Protein AF-A0A1K0FEZ1-F1 (afdb_monomer)

Radius of gyration: 11.81 Å; Cα contacts (8 Å, |Δi|>4): 68; chains: 1; bounding box: 26×23×28 Å

Structure (mmCIF, N/CA/C/O backbone):
data_AF-A0A1K0FEZ1-F1
#
_entry.id   AF-A0A1K0FEZ1-F1
#
loop_
_atom_site.group_PDB
_atom_site.id
_atom_site.type_symbol
_atom_site.label_atom_id
_atom_site.label_alt_id
_atom_site.label_comp_id
_atom_site.label_asym_id
_atom_site.label_entity_id
_atom_site.label_seq_id
_atom_site.pdbx_PDB_ins_code
_atom_site.Cartn_x
_atom_site.Cartn_y
_atom_site.Cartn_z
_atom_site.occupancy
_atom_site.B_iso_or_equiv
_atom_site.auth_seq_id
_atom_site.auth_comp_id
_atom_site.auth_asym_id
_atom_site.auth_atom_id
_atom_site.pdbx_PDB_model_num
ATOM 1 N N . MET A 1 1 ? -4.930 -3.835 7.446 1.00 84.56 1 MET A N 1
ATOM 2 C CA . MET A 1 1 ? -3.564 -4.203 6.992 1.00 84.56 1 MET A CA 1
ATOM 3 C C . MET A 1 1 ? -3.280 -3.492 5.675 1.00 84.56 1 MET A C 1
ATOM 5 O O . MET A 1 1 ? -4.162 -3.488 4.828 1.00 84.56 1 MET A O 1
ATOM 9 N N . LEU A 1 2 ? -2.101 -2.886 5.493 1.00 84.38 2 LEU A N 1
ATOM 10 C CA . LEU A 1 2 ? -1.771 -2.122 4.281 1.00 84.38 2 LEU A CA 1
ATOM 11 C C . LEU A 1 2 ? -0.812 -2.905 3.369 1.00 84.38 2 LEU A C 1
ATOM 13 O O . LEU A 1 2 ? 0.277 -3.286 3.789 1.00 84.38 2 LEU A O 1
ATOM 17 N N . LEU A 1 3 ? -1.223 -3.133 2.119 1.00 86.38 3 LEU A N 1
ATOM 18 C CA . LEU A 1 3 ? -0.462 -3.823 1.076 1.00 86.38 3 LEU A CA 1
ATOM 19 C C . LEU A 1 3 ? 0.110 -2.809 0.078 1.00 86.38 3 LEU A C 1
ATOM 21 O O . LEU A 1 3 ? -0.588 -2.322 -0.819 1.00 86.38 3 LEU A O 1
ATOM 25 N N . ILE A 1 4 ? 1.398 -2.504 0.217 1.00 84.56 4 ILE A N 1
ATOM 26 C CA . ILE A 1 4 ? 2.088 -1.505 -0.605 1.00 84.56 4 ILE A CA 1
ATOM 27 C C . ILE A 1 4 ? 2.833 -2.196 -1.743 1.00 84.56 4 ILE A C 1
ATOM 29 O O . ILE A 1 4 ? 3.539 -3.181 -1.544 1.00 84.56 4 ILE A O 1
ATOM 33 N N . GLY A 1 5 ? 2.696 -1.661 -2.951 1.00 82.75 5 GLY A N 1
ATOM 34 C CA . GLY A 1 5 ? 3.387 -2.182 -4.123 1.00 82.75 5 GLY A CA 1
ATOM 35 C C . GLY A 1 5 ? 3.661 -1.081 -5.130 1.00 82.75 5 GLY A C 1
ATOM 36 O O . GLY A 1 5 ? 2.861 -0.163 -5.275 1.00 82.75 5 GLY A O 1
ATOM 37 N N . GLY A 1 6 ? 4.789 -1.176 -5.819 1.00 83.00 6 GLY A N 1
ATOM 38 C CA . GLY A 1 6 ? 5.134 -0.296 -6.930 1.00 83.00 6 GLY A CA 1
ATOM 39 C C . GLY A 1 6 ? 4.540 -0.774 -8.257 1.00 83.00 6 GLY A C 1
ATOM 40 O O . GLY A 1 6 ? 4.470 -1.976 -8.502 1.00 83.00 6 GLY A O 1
ATOM 41 N N . ASP A 1 7 ? 4.137 0.153 -9.119 1.00 75.81 7 ASP A N 1
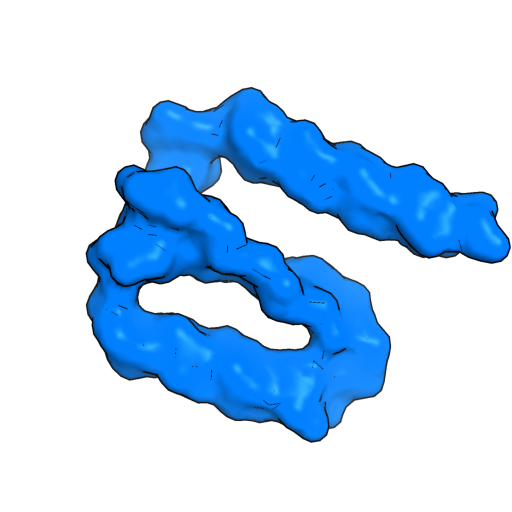ATOM 42 C CA . ASP A 1 7 ? 3.604 -0.120 -10.463 1.00 75.81 7 ASP A CA 1
ATOM 43 C C . ASP A 1 7 ? 4.686 -0.470 -11.503 1.00 75.81 7 ASP A C 1
ATOM 45 O O . ASP A 1 7 ? 4.378 -1.043 -12.544 1.00 75.81 7 ASP A O 1
ATOM 49 N N . ARG A 1 8 ? 5.963 -0.179 -11.214 1.00 79.56 8 ARG A N 1
ATOM 50 C CA . ARG A 1 8 ? 7.122 -0.661 -11.988 1.00 79.56 8 ARG A CA 1
ATOM 51 C C . ARG A 1 8 ? 7.655 -2.005 -11.493 1.00 79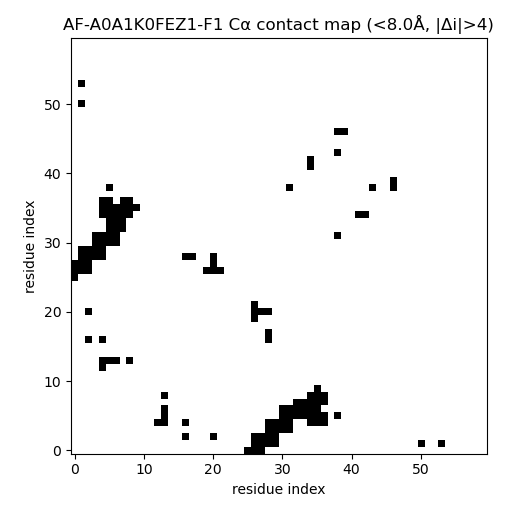.56 8 ARG A C 1
ATOM 53 O O . ARG A 1 8 ? 8.666 -2.489 -12.002 1.00 79.56 8 ARG A O 1
ATOM 60 N N . SER A 1 9 ? 7.036 -2.592 -10.471 1.00 75.62 9 SER A N 1
ATOM 61 C CA . SER A 1 9 ? 7.371 -3.947 -10.039 1.00 75.62 9 SER A CA 1
ATOM 62 C C . SER A 1 9 ? 6.905 -4.970 -11.083 1.00 75.62 9 SER A C 1
ATOM 64 O O . SER A 1 9 ? 5.929 -4.720 -11.791 1.00 75.62 9 SER A O 1
ATOM 66 N N . PRO A 1 10 ? 7.564 -6.139 -11.183 1.00 78.19 10 PRO A N 1
ATOM 67 C CA . PRO A 1 10 ? 7.102 -7.226 -12.039 1.00 78.19 10 PRO A CA 1
ATOM 68 C C . PRO A 1 10 ? 5.608 -7.524 -11.850 1.00 78.19 10 PRO A C 1
ATOM 70 O O . PRO A 1 10 ? 5.141 -7.645 -10.718 1.00 78.19 10 PRO A O 1
ATOM 73 N N . ARG A 1 11 ? 4.872 -7.688 -12.958 1.00 77.12 11 ARG A N 1
ATOM 74 C CA . ARG A 1 11 ? 3.405 -7.862 -12.976 1.00 77.12 11 ARG A CA 1
ATOM 75 C C . ARG A 1 11 ? 2.903 -8.938 -12.004 1.00 77.12 11 ARG A C 1
ATOM 77 O O . ARG A 1 11 ? 1.933 -8.710 -11.289 1.00 77.12 11 ARG A O 1
ATOM 84 N N . HIS A 1 12 ? 3.621 -10.057 -11.907 1.00 76.00 12 HIS A N 1
ATOM 85 C CA . HIS A 1 12 ? 3.276 -11.167 -11.015 1.00 76.00 12 HIS A CA 1
ATOM 86 C C . HIS A 1 12 ? 3.297 -10.793 -9.519 1.00 76.00 12 HIS A C 1
ATOM 88 O O . HIS A 1 12 ? 2.651 -11.456 -8.712 1.00 76.00 12 HIS A O 1
ATOM 94 N N . LEU A 1 13 ? 4.030 -9.746 -9.115 1.00 78.88 13 LEU A N 1
ATOM 95 C CA . LEU A 1 13 ? 3.996 -9.235 -7.740 1.00 78.88 13 LEU A CA 1
ATOM 96 C C . LEU A 1 13 ? 2.733 -8.414 -7.475 1.00 78.88 13 LEU A C 1
ATOM 98 O O . LEU A 1 13 ? 2.175 -8.515 -6.387 1.00 78.88 13 LEU A O 1
ATOM 102 N N . GLY A 1 14 ? 2.261 -7.648 -8.463 1.00 81.44 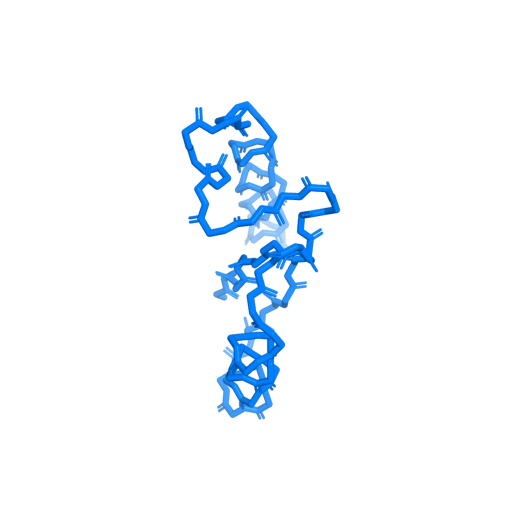14 GLY A N 1
ATOM 103 C CA . GLY A 1 14 ? 0.967 -6.966 -8.386 1.00 81.44 14 GLY A CA 1
ATOM 104 C C . GLY A 1 14 ? -0.170 -7.972 -8.220 1.00 81.44 14 GLY A C 1
ATOM 105 O O . GLY A 1 14 ? -0.906 -7.900 -7.245 1.00 81.44 14 GLY A O 1
ATOM 106 N N . GLU A 1 15 ? -0.202 -8.994 -9.077 1.00 85.44 15 GLU A N 1
ATOM 107 C CA . GLU A 1 15 ? -1.229 -10.046 -9.058 1.00 85.44 15 GLU A CA 1
ATOM 108 C C . GLU A 1 15 ? -1.275 -10.812 -7.723 1.00 85.44 15 GLU A C 1
ATOM 110 O O . GLU A 1 15 ? -2.350 -11.161 -7.237 1.00 85.44 15 GLU A O 1
ATOM 115 N N . ARG A 1 16 ? -0.119 -11.039 -7.084 1.00 87.31 16 ARG A N 1
ATOM 116 C CA . ARG A 1 16 ? -0.049 -11.653 -5.746 1.00 87.31 16 ARG A CA 1
ATOM 117 C C . ARG A 1 16 ? -0.602 -10.745 -4.651 1.00 87.31 16 ARG A C 1
ATOM 119 O O . ARG A 1 16 ? -1.278 -11.239 -3.753 1.00 87.31 16 ARG A O 1
ATOM 126 N N . LEU A 1 17 ? -0.323 -9.442 -4.706 1.00 85.44 17 LEU A N 1
ATOM 127 C CA . LEU A 1 17 ? -0.884 -8.482 -3.750 1.00 85.44 17 LEU A CA 1
ATOM 128 C C . LEU A 1 17 ? -2.401 -8.357 -3.920 1.00 85.44 17 LEU A C 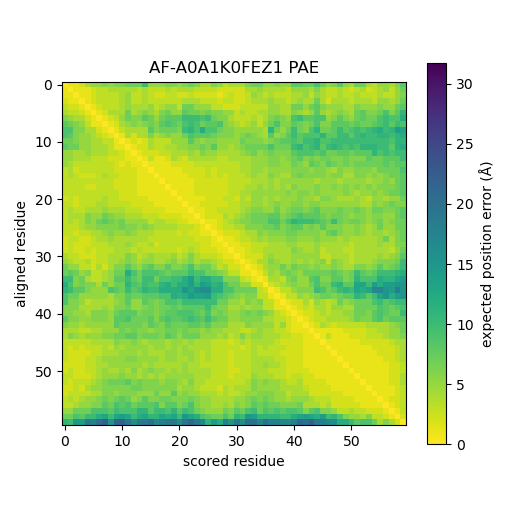1
ATOM 130 O O . LEU A 1 17 ? -3.113 -8.315 -2.921 1.00 85.44 17 LEU A O 1
ATOM 134 N N . ASP A 1 18 ? -2.889 -8.384 -5.159 1.00 86.38 18 ASP A N 1
ATOM 135 C CA . ASP A 1 18 ? -4.322 -8.354 -5.462 1.00 86.38 18 ASP A CA 1
ATOM 136 C C . ASP A 1 18 ? -5.017 -9.637 -4.974 1.00 86.38 18 ASP A C 1
ATOM 138 O O . ASP A 1 18 ? -6.121 -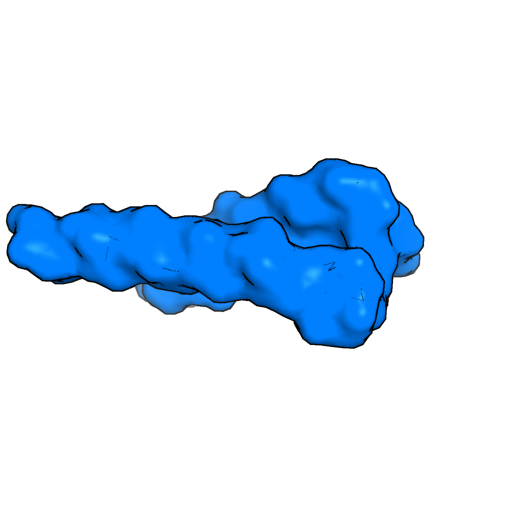9.599 -4.431 1.00 86.38 18 ASP A O 1
ATOM 142 N N . ALA A 1 19 ? -4.362 -10.795 -5.116 1.00 89.19 19 ALA A N 1
ATOM 143 C CA . ALA A 1 19 ? -4.864 -12.054 -4.569 1.00 89.19 19 ALA A CA 1
ATOM 144 C C . ALA A 1 19 ? -4.934 -12.031 -3.032 1.00 89.19 19 ALA A C 1
ATOM 146 O O . ALA A 1 19 ? -5.909 -12.518 -2.461 1.00 89.19 19 ALA A O 1
ATOM 147 N N . LEU A 1 20 ? -3.936 -11.441 -2.364 1.00 86.25 20 LEU A N 1
ATOM 148 C CA . LEU A 1 20 ? -3.917 -11.291 -0.906 1.00 86.25 20 LEU A CA 1
ATOM 149 C C . LEU A 1 20 ? -4.998 -10.332 -0.402 1.00 86.25 20 LEU A C 1
ATOM 151 O O . LEU A 1 20 ? -5.640 -10.624 0.604 1.00 86.25 20 LEU A O 1
ATOM 155 N N . GLU A 1 21 ? -5.239 -9.222 -1.100 1.00 89.38 21 GLU A N 1
ATOM 156 C CA . GLU A 1 21 ? -6.305 -8.278 -0.746 1.00 89.38 21 GLU A CA 1
ATOM 157 C C . GLU A 1 21 ? -7.685 -8.951 -0.717 1.00 89.38 21 GLU A C 1
ATOM 159 O O . GLU A 1 21 ? -8.483 -8.681 0.174 1.00 89.38 21 GLU A O 1
ATOM 164 N N . ARG A 1 22 ? -7.950 -9.883 -1.641 1.00 90.00 22 ARG A N 1
ATOM 165 C CA . ARG A 1 22 ? -9.244 -10.582 -1.731 1.00 90.00 22 ARG A CA 1
ATOM 166 C C . ARG A 1 22 ? -9.522 -11.548 -0.583 1.00 90.00 22 ARG A C 1
ATOM 168 O O . ARG A 1 22 ? -10.684 -11.849 -0.329 1.00 90.00 22 ARG A O 1
ATOM 175 N N . VAL A 1 23 ? -8.483 -12.078 0.059 1.00 93.94 23 VAL A N 1
ATOM 176 C CA . VAL A 1 23 ? -8.627 -13.126 1.087 1.00 93.94 23 VAL A CA 1
ATOM 177 C C . VAL A 1 23 ? -8.380 -12.615 2.501 1.00 93.94 23 VAL A C 1
ATOM 179 O O . VAL A 1 23 ? -8.819 -13.242 3.462 1.00 93.94 23 VAL A O 1
ATOM 182 N N . LEU A 1 24 ? -7.682 -11.488 2.649 1.00 88.38 24 LEU A N 1
ATOM 183 C CA . LEU A 1 24 ? -7.361 -10.927 3.952 1.00 88.38 24 LEU A CA 1
ATOM 184 C C . LEU A 1 24 ? -8.451 -9.946 4.408 1.00 88.38 24 LEU A C 1
ATOM 186 O O . LEU A 1 24 ? -8.717 -8.954 3.725 1.00 88.38 24 LEU A O 1
ATOM 190 N N . PRO A 1 25 ? -9.056 -10.152 5.590 1.00 85.19 25 PRO A N 1
ATOM 191 C CA . PRO A 1 25 ? -10.047 -9.222 6.105 1.00 85.19 25 PRO A CA 1
ATOM 192 C C . PRO A 1 25 ? -9.400 -7.858 6.368 1.00 85.19 25 PRO A C 1
ATOM 194 O O . PRO A 1 25 ? -8.364 -7.760 7.029 1.00 85.19 25 PRO A O 1
ATOM 197 N N . ARG A 1 26 ? -10.037 -6.788 5.871 1.00 83.62 26 ARG A N 1
ATOM 198 C CA . ARG A 1 26 ? -9.587 -5.392 6.053 1.00 83.62 26 ARG A CA 1
ATOM 199 C C . ARG A 1 26 ? -8.167 -5.139 5.519 1.00 83.62 26 ARG A C 1
ATOM 201 O O . ARG A 1 26 ? -7.422 -4.309 6.060 1.00 83.62 26 ARG A O 1
ATOM 208 N N . ALA A 1 27 ? -7.754 -5.885 4.496 1.00 86.44 27 ALA A N 1
ATOM 209 C CA . ALA A 1 27 ? -6.580 -5.536 3.714 1.00 86.44 27 ALA A CA 1
ATOM 210 C C . ALA A 1 27 ? -6.922 -4.398 2.749 1.00 86.44 27 ALA A C 1
ATOM 212 O O . ALA A 1 27 ? -8.015 -4.356 2.192 1.00 86.44 27 ALA A O 1
ATOM 213 N N . ARG A 1 28 ? -5.982 -3.469 2.580 1.00 84.69 28 ARG A N 1
ATOM 214 C CA . ARG A 1 28 ? -6.104 -2.343 1.656 1.00 84.69 28 ARG A CA 1
ATOM 215 C C . ARG A 1 28 ? -4.883 -2.280 0.761 1.00 84.69 28 ARG A C 1
ATOM 217 O O . ARG A 1 28 ? -3.756 -2.251 1.262 1.00 84.69 28 ARG A O 1
ATOM 224 N N . ARG A 1 29 ? -5.095 -2.236 -0.549 1.00 85.12 29 ARG A N 1
ATOM 225 C CA . ARG A 1 29 ? -4.032 -2.093 -1.543 1.00 85.12 29 ARG A CA 1
ATOM 226 C C . ARG A 1 29 ? -3.688 -0.627 -1.798 1.00 85.12 29 ARG A C 1
ATOM 228 O O . ARG A 1 29 ? -4.558 0.190 -2.072 1.00 85.12 29 ARG A O 1
ATOM 235 N N . MET A 1 30 ? -2.394 -0.302 -1.782 1.00 85.75 30 MET A N 1
ATOM 236 C CA . MET A 1 30 ? -1.888 1.004 -2.214 1.00 85.75 30 MET A CA 1
ATOM 237 C C . MET A 1 30 ? -0.761 0.869 -3.241 1.00 85.75 30 MET A C 1
ATOM 239 O O . MET A 1 30 ? 0.294 0.282 -2.979 1.00 85.75 30 MET A O 1
ATOM 243 N N . LEU A 1 31 ? -0.980 1.439 -4.426 1.00 84.12 31 LEU A N 1
ATOM 244 C CA . LEU A 1 31 ? -0.005 1.475 -5.513 1.00 84.12 31 LEU A CA 1
ATOM 245 C C . LEU A 1 31 ? 0.846 2.750 -5.453 1.00 84.12 31 LEU A C 1
ATOM 247 O O . LEU A 1 31 ? 0.335 3.862 -5.564 1.00 84.12 31 LEU A O 1
ATOM 251 N N . MET A 1 32 ? 2.163 2.595 -5.327 1.00 82.19 32 MET A N 1
ATOM 252 C CA . MET A 1 32 ? 3.112 3.705 -5.418 1.00 82.19 32 MET A CA 1
ATOM 253 C C . MET A 1 32 ? 3.518 3.925 -6.877 1.00 82.19 32 MET A C 1
ATOM 255 O O . MET A 1 32 ? 4.443 3.283 -7.373 1.00 82.19 32 MET A O 1
ATOM 259 N N . HIS A 1 33 ? 2.829 4.848 -7.553 1.00 76.25 33 HIS A N 1
ATOM 260 C CA . HIS A 1 33 ? 3.102 5.179 -8.954 1.00 76.25 33 HIS A CA 1
ATOM 261 C C . HIS A 1 33 ? 4.549 5.661 -9.170 1.00 76.25 33 HIS A C 1
ATOM 263 O O . HIS A 1 33 ? 5.068 6.486 -8.400 1.00 76.25 33 HIS A O 1
ATOM 269 N N . GLY A 1 34 ? 5.189 5.138 -10.217 1.00 76.69 34 GLY A N 1
ATOM 270 C CA . GLY A 1 34 ? 6.581 5.369 -10.593 1.00 76.69 34 GLY A CA 1
ATOM 271 C C . GLY A 1 34 ? 7.617 4.578 -9.785 1.00 76.69 34 GLY A C 1
ATOM 272 O O . GLY A 1 34 ? 8.816 4.777 -10.002 1.00 76.69 34 GLY A O 1
ATOM 273 N N . GLN A 1 35 ? 7.200 3.708 -8.861 1.00 77.56 35 GLN A N 1
ATOM 274 C CA . GLN A 1 35 ? 8.106 2.958 -7.986 1.00 77.56 35 GLN A CA 1
ATOM 275 C C . GLN A 1 35 ? 8.131 1.469 -8.341 1.00 77.56 35 GLN A C 1
ATOM 277 O O . GLN A 1 35 ? 7.149 0.905 -8.806 1.00 77.56 35 GLN A O 1
ATOM 282 N N . GLY A 1 36 ? 9.287 0.836 -8.142 1.00 68.38 36 GLY A N 1
ATOM 283 C CA . GLY A 1 36 ? 9.455 -0.619 -8.231 1.00 68.38 36 GLY A CA 1
ATOM 284 C C . GLY A 1 36 ? 9.595 -1.239 -6.840 1.00 68.38 36 GLY A C 1
ATOM 285 O O . GLY A 1 36 ? 9.190 -0.640 -5.849 1.00 68.38 36 GLY A O 1
ATOM 286 N N . HIS A 1 37 ? 10.245 -2.399 -6.751 1.00 71.62 37 HIS A N 1
ATOM 287 C CA . HIS A 1 37 ? 10.421 -3.146 -5.496 1.00 71.62 37 HIS A CA 1
ATOM 288 C C . HIS A 1 37 ? 11.271 -2.437 -4.417 1.00 71.62 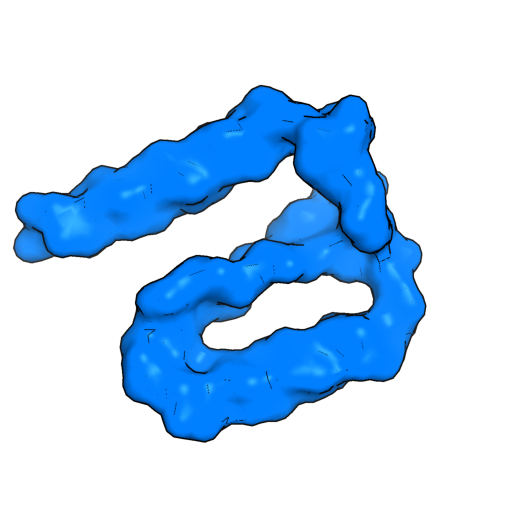37 HIS A C 1
ATOM 290 O O . HIS A 1 37 ? 11.293 -2.895 -3.289 1.00 71.62 37 HIS A O 1
ATOM 296 N N . ASN A 1 38 ? 11.934 -1.319 -4.746 1.00 72.75 38 ASN A N 1
ATOM 297 C CA . ASN A 1 38 ? 12.839 -0.581 -3.850 1.00 72.75 38 ASN A CA 1
ATOM 298 C C . ASN A 1 38 ? 12.271 0.793 -3.432 1.00 72.75 38 ASN A C 1
ATOM 300 O O . ASN A 1 38 ? 13.015 1.778 -3.331 1.00 72.75 38 ASN A O 1
ATOM 304 N N . ALA A 1 39 ? 10.947 0.914 -3.312 1.00 73.69 39 ALA A N 1
ATOM 305 C CA . ALA A 1 39 ? 10.279 2.176 -2.983 1.00 73.69 39 ALA A CA 1
ATOM 306 C C . ALA A 1 39 ? 10.719 2.733 -1.614 1.00 73.69 39 ALA A C 1
ATOM 308 O O . ALA A 1 39 ? 10.843 3.944 -1.453 1.00 73.69 39 ALA A O 1
ATOM 309 N N . GLU A 1 40 ? 11.041 1.857 -0.664 1.00 74.81 40 GLU A N 1
ATOM 310 C CA . GLU A 1 40 ? 11.585 2.184 0.655 1.00 74.81 40 GLU A CA 1
ATOM 311 C C . GLU A 1 40 ? 12.957 2.863 0.578 1.00 74.81 40 GLU A C 1
ATOM 313 O O . GLU A 1 40 ? 13.272 3.717 1.401 1.00 74.81 40 GLU A O 1
ATOM 318 N N . ARG A 1 41 ? 13.755 2.543 -0.448 1.00 77.75 41 ARG A N 1
ATOM 319 C CA . ARG A 1 41 ? 15.070 3.161 -0.676 1.00 77.75 41 ARG A CA 1
ATOM 320 C C . ARG A 1 41 ? 14.994 4.404 -1.553 1.00 77.75 41 ARG A C 1
ATOM 322 O O . ARG A 1 41 ? 15.752 5.344 -1.345 1.00 77.75 41 ARG A O 1
ATOM 329 N N . ARG A 1 42 ? 14.119 4.408 -2.562 1.00 80.06 42 ARG A N 1
ATOM 330 C CA . ARG A 1 42 ? 14.036 5.490 -3.562 1.00 80.06 42 ARG A CA 1
ATOM 331 C C . ARG A 1 42 ? 13.093 6.620 -3.173 1.00 80.06 42 ARG A C 1
ATOM 333 O O . ARG A 1 42 ? 13.284 7.744 -3.626 1.00 80.06 42 ARG A O 1
ATOM 340 N N . ALA A 1 43 ? 12.075 6.327 -2.373 1.00 81.50 43 ALA A N 1
ATOM 341 C CA . ALA A 1 43 ? 11.061 7.287 -1.966 1.00 81.50 43 ALA A CA 1
ATOM 342 C C . ALA A 1 43 ? 10.604 7.058 -0.509 1.00 81.50 43 ALA A C 1
ATOM 344 O O . ALA A 1 43 ? 9.396 6.953 -0.264 1.00 81.50 43 ALA A O 1
ATOM 345 N N . PRO A 1 44 ? 11.532 7.024 0.472 1.00 86.06 44 PRO A N 1
ATOM 346 C CA . PRO A 1 44 ? 11.199 6.762 1.875 1.00 86.06 44 PRO A CA 1
ATOM 347 C C . PRO A 1 44 ? 10.154 7.741 2.427 1.00 86.06 44 PRO A C 1
ATOM 349 O O . PRO A 1 44 ? 9.245 7.324 3.134 1.00 86.06 44 PRO A O 1
ATOM 352 N N . GLY A 1 45 ? 10.209 9.022 2.042 1.00 86.44 45 GLY A N 1
ATOM 353 C CA . GLY A 1 45 ? 9.224 10.020 2.476 1.00 86.44 45 GLY A CA 1
ATOM 354 C C . GLY A 1 45 ? 7.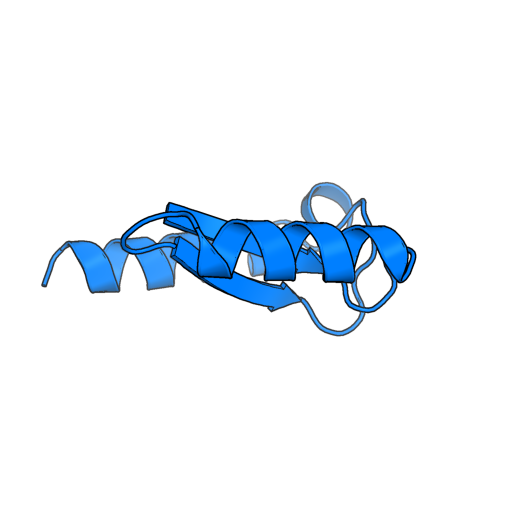807 9.757 1.952 1.00 86.44 45 GLY A C 1
ATOM 355 O O . GLY A 1 45 ? 6.839 9.914 2.689 1.00 86.44 45 GLY A O 1
ATOM 356 N N . ARG A 1 46 ? 7.665 9.282 0.705 1.00 83.62 46 ARG A N 1
ATOM 357 C CA . ARG A 1 46 ? 6.347 8.901 0.164 1.00 83.62 46 ARG A CA 1
ATOM 358 C C . ARG A 1 46 ? 5.801 7.651 0.847 1.00 83.62 46 ARG A C 1
ATOM 360 O O . ARG A 1 46 ? 4.597 7.563 1.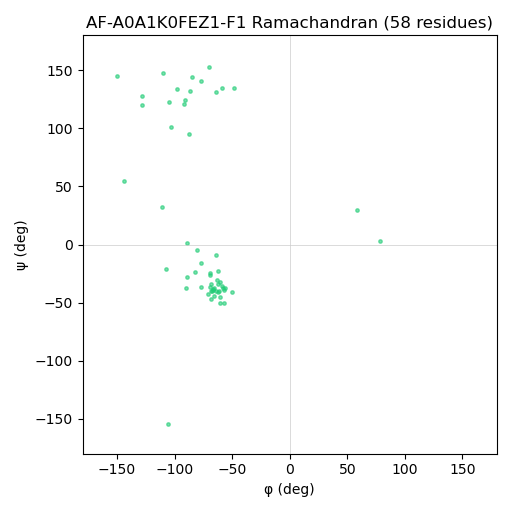058 1.00 83.62 46 ARG A O 1
ATOM 367 N N . LEU A 1 47 ? 6.678 6.703 1.180 1.00 85.62 47 LEU A N 1
ATOM 368 C CA . LEU A 1 47 ? 6.302 5.515 1.939 1.00 85.62 47 LEU A CA 1
ATOM 369 C C . LEU A 1 47 ? 5.853 5.888 3.360 1.00 85.62 47 LEU A C 1
ATOM 371 O O . LEU A 1 47 ? 4.812 5.420 3.807 1.00 85.62 47 LEU A O 1
ATOM 375 N N . ALA A 1 48 ? 6.584 6.777 4.036 1.00 89.00 48 ALA A N 1
ATOM 376 C CA . ALA A 1 48 ? 6.217 7.269 5.361 1.00 89.00 48 ALA A CA 1
ATOM 377 C C . ALA A 1 48 ? 4.859 7.988 5.352 1.00 89.00 48 ALA A C 1
ATOM 379 O O . ALA A 1 48 ? 4.013 7.688 6.187 1.00 89.00 48 ALA A O 1
ATOM 380 N N . ALA A 1 49 ? 4.609 8.863 4.371 1.00 88.38 49 ALA A N 1
ATOM 381 C CA . ALA A 1 49 ? 3.322 9.547 4.226 1.00 88.38 49 ALA A CA 1
ATOM 382 C C . ALA A 1 49 ? 2.156 8.571 3.982 1.00 88.38 49 ALA A C 1
ATOM 384 O O . ALA A 1 49 ? 1.083 8.730 4.557 1.00 88.38 49 ALA A O 1
ATOM 385 N N . ALA A 1 50 ? 2.373 7.533 3.167 1.00 87.19 50 ALA A N 1
ATOM 386 C CA . ALA A 1 50 ? 1.382 6.484 2.929 1.00 87.19 50 ALA A CA 1
ATOM 387 C C . ALA A 1 50 ? 1.031 5.698 4.203 1.00 87.19 50 ALA A C 1
ATOM 389 O O . ALA A 1 50 ? -0.135 5.375 4.428 1.00 87.19 50 ALA A O 1
ATOM 390 N N . ILE A 1 51 ? 2.034 5.391 5.030 1.00 88.31 51 ILE A N 1
ATOM 391 C CA . ILE A 1 51 ? 1.831 4.712 6.314 1.00 88.31 51 ILE A CA 1
ATOM 392 C C . ILE A 1 51 ? 1.103 5.638 7.290 1.00 88.31 51 ILE A C 1
ATOM 394 O O . ILE A 1 51 ? 0.123 5.207 7.884 1.00 88.31 51 ILE A O 1
ATOM 398 N N . ALA A 1 52 ? 1.533 6.897 7.411 1.00 90.19 52 ALA A N 1
ATOM 399 C CA . ALA A 1 52 ? 0.919 7.873 8.308 1.00 90.19 52 ALA A CA 1
ATOM 400 C C . ALA A 1 52 ? -0.575 8.063 8.007 1.00 90.19 52 ALA A C 1
ATOM 402 O O . ALA A 1 52 ? -1.393 7.868 8.898 1.00 90.19 52 ALA A O 1
ATOM 403 N N . GLY A 1 53 ? -0.944 8.306 6.743 1.00 88.25 53 GLY A N 1
ATOM 404 C CA . GLY A 1 53 ? -2.354 8.449 6.366 1.00 88.25 53 GLY A CA 1
ATOM 405 C C . GLY A 1 53 ? -3.176 7.179 6.613 1.00 88.25 53 GLY A C 1
ATOM 406 O O . GLY A 1 53 ? -4.334 7.251 7.003 1.00 88.25 53 GLY A O 1
ATOM 407 N N . PHE A 1 54 ? -2.581 5.991 6.456 1.00 87.88 54 PHE A N 1
ATOM 408 C CA . PHE A 1 54 ? -3.263 4.753 6.838 1.00 87.88 54 PHE A CA 1
ATOM 409 C C . PHE A 1 54 ? -3.459 4.617 8.353 1.00 87.88 54 PHE A C 1
ATOM 411 O O . PHE A 1 54 ? -4.463 4.045 8.762 1.00 87.88 54 PHE A O 1
ATOM 418 N N . MET A 1 55 ? -2.527 5.104 9.173 1.00 87.94 55 MET A N 1
ATOM 419 C CA . MET A 1 55 ? -2.679 5.082 10.630 1.00 87.94 55 MET A CA 1
ATOM 420 C C . MET A 1 55 ? -3.744 6.075 11.101 1.00 87.94 55 MET A C 1
ATOM 422 O O . MET A 1 55 ? -4.592 5.691 11.895 1.00 87.94 55 MET A O 1
ATOM 426 N N . GLU A 1 56 ? -3.776 7.286 10.540 1.00 90.25 56 GLU A N 1
ATOM 427 C CA . GLU A 1 56 ? -4.819 8.283 10.837 1.00 90.25 56 GLU A CA 1
ATOM 428 C C . GLU A 1 56 ? -6.231 7.753 10.549 1.00 90.25 56 GLU A C 1
ATOM 430 O O . GLU A 1 56 ? -7.156 7.980 11.321 1.00 90.25 56 GLU A O 1
ATOM 435 N N . GLU A 1 57 ? -6.406 6.994 9.466 1.00 84.81 57 GLU A N 1
ATOM 436 C CA . GLU A 1 57 ? -7.688 6.355 9.154 1.00 84.81 57 GLU A CA 1
ATOM 437 C C . GLU A 1 57 ? -8.074 5.213 10.105 1.00 84.81 57 GLU A C 1
ATOM 439 O O . GLU A 1 57 ? -9.249 4.872 10.182 1.00 84.81 57 GLU A O 1
ATOM 444 N N . LEU A 1 58 ? -7.108 4.570 10.769 1.00 82.19 58 LEU A N 1
ATOM 445 C CA . LEU A 1 58 ? -7.381 3.504 11.739 1.00 82.19 58 LEU A CA 1
ATOM 446 C C . LEU A 1 58 ? -7.740 4.043 13.127 1.00 82.19 58 LEU A C 1
ATOM 448 O O . LEU A 1 58 ? -8.373 3.322 13.897 1.00 82.19 58 LEU A O 1
ATOM 452 N N . ASP A 1 59 ? -7.307 5.263 13.444 1.00 78.00 59 ASP A N 1
ATOM 453 C CA . ASP A 1 59 ? -7.578 5.932 14.720 1.00 78.00 59 ASP A CA 1
ATOM 454 C C . ASP A 1 59 ? -8.988 6.570 14.775 1.00 78.00 59 ASP A C 1
ATOM 456 O O . ASP A 1 59 ? -9.400 7.070 15.827 1.00 78.00 59 ASP A O 1
ATOM 460 N N . HIS A 1 60 ? -9.742 6.525 13.669 1.00 56.84 60 HIS A N 1
ATOM 461 C CA . HIS A 1 60 ? -11.131 6.983 13.529 1.00 56.84 60 H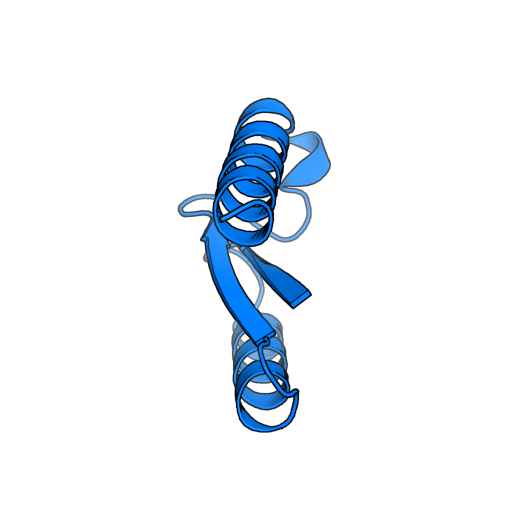IS A CA 1
ATOM 462 C C . HIS A 1 60 ? -12.116 5.820 13.349 1.00 56.84 60 HIS A C 1
ATOM 464 O O . HIS A 1 60 ? -13.248 5.947 13.873 1.00 56.84 60 HIS A O 1
#

Organism: NCBI:txid56427

Solvent-accessible surface area (backbone atoms only — not comparable to full-atom values): 3559 Å² total; per-residue (Å²): 87,84,47,76,44,30,70,64,32,63,67,72,59,54,55,50,53,55,56,47,41,76,72,40,85,70,41,44,80,45,75,41,80,92,22,32,90,53,36,72,78,76,38,44,68,61,51,50,51,55,51,50,55,54,49,60,63,70,79,106

Foldseek 3Di:
DEAEAEPPEPPVVVVVSVVCQVPDPPYDYDYDYPDYPVCCPVPVVVVVVVVVVVVVVVVD

Nearest PDB structures (foldseek):
  5jd6-assembly1_A  TM=8.789E-01  e=5.647E-02  uncultured bacterium
  4lyd-assembly1_A-2  TM=8.311E-01  e=1.333E-01  Rhizorhabdus wittichii RW1
  3bdi-assembly1_A  TM=7.476E-01  e=1.333E-01  Thermoplasma acidophilum DSM 1728
  2y6v-assembly1_B  TM=8.098E-01  e=2.929E-01  Saccharomyces cerevisiae
  7ld8-assembly1_A-2  TM=7.816E-01  e=2.929E-01  Mycobacterium tuberculosis H37Rv

InterPro domains:
  IPR029058 Alpha/Beta hydrolase fold [G3DSA:3.40.50.1820] (1-60)
  IPR029058 Alpha/Beta hydrolase fold [SSF53474] (2-58)

pLDDT: mean 82.65, std 6.33, range [56.84, 93.94]

Secondary structure (DSSP, 8-state):
-EEEEETTS-HHHHHHHHHHHHHSTT-EEEEETT--TTHHHH-HHHHHHHHHHHHHHH--

Mean predicted aligned error: 5.03 Å

Sequence (60 aa):
MLLIGGDRSPRHLGERLDALERVLPRARRMLMHGQGHNAERRAPGRLAAAIAGFMEELDH